Protein AF-A0A3C0EDN0-F1 (afdb_monomer_lite)

pLDDT: mean 90.84, std 9.29, range [38.06, 98.44]

Secondary structure (DSSP, 8-state):
----EEEE---GGG-PPPEEEE--SS--SSSPPPPP-PPPPTTTTHIIIIIIIT---HHHHHHHHHTTSS-SS-SSPPP-----HHHHHHTTS-S---TTHHHHHHHHSPPPPP-

Sequence (115 aa):
ERGFFDVVAHHPSTGMPPLPYVGRPWKMSLTPPVPAKPGPMMGEHNKLILSDLLGRNEADLATLEEEGVIGYAPASPRPVSRPSLDEQVRQGRMQRYETDYRKQVARVFPPPESL

Radius of gyration: 20.04 Å; chains: 1; bounding box: 42×45×43 Å

Foldseek 3Di:
DPCQWAFEQADVVVVDGTFTDGDDPDADPVQGDDRDYYDDAFCNCVCVPCPVPVPDDPVNVVVCVVVVVGDRDDPDDDPDPDDDQVVCCVVVVDVDDDPCVVVVRCVVPPDPDDD

Structure (mmCIF, N/CA/C/O backbone):
data_AF-A0A3C0EDN0-F1
#
_entry.id   AF-A0A3C0EDN0-F1
#
loop_
_atom_site.group_PDB
_atom_site.id
_atom_site.type_symbol
_atom_site.label_atom_id
_atom_site.label_alt_id
_atom_site.label_comp_id
_atom_site.label_asym_id
_atom_site.label_entity_id
_atom_site.label_seq_id
_atom_site.pdbx_PDB_ins_code
_atom_site.Cartn_x
_atom_site.Cartn_y
_atom_site.Cartn_z
_atom_site.occupancy
_atom_site.B_iso_or_equiv
_atom_site.auth_seq_id
_atom_site.auth_comp_id
_atom_site.auth_asym_id
_atom_site.auth_atom_id
_atom_site.pdbx_PDB_model_num
ATOM 1 N N . GLU A 1 1 ? 1.322 -27.686 -16.766 1.00 67.38 1 GLU A N 1
ATOM 2 C CA . GLU A 1 1 ? 1.856 -26.410 -16.239 1.00 67.38 1 GLU A CA 1
ATOM 3 C C . GLU A 1 1 ? 1.486 -26.280 -14.757 1.00 67.38 1 GLU A C 1
ATOM 5 O O . GLU A 1 1 ? 0.411 -26.737 -14.395 1.00 67.38 1 GLU A O 1
ATOM 10 N N . ARG A 1 2 ? 2.362 -25.773 -13.870 1.00 75.88 2 ARG A N 1
ATOM 11 C CA . ARG A 1 2 ? 2.130 -25.786 -12.399 1.00 75.88 2 ARG A CA 1
ATOM 12 C C . ARG A 1 2 ? 1.345 -24.579 -11.855 1.00 75.88 2 ARG A C 1
ATOM 14 O O . ARG A 1 2 ? 1.060 -24.552 -10.656 1.00 75.88 2 ARG A O 1
ATOM 21 N N . GLY A 1 3 ? 1.021 -23.597 -12.703 1.00 81.94 3 GLY A N 1
ATOM 22 C CA . GLY A 1 3 ? 0.462 -22.311 -12.272 1.00 81.94 3 GLY A CA 1
ATOM 23 C C . GLY A 1 3 ? 1.413 -21.609 -11.302 1.00 81.94 3 GLY A C 1
ATOM 24 O O . GLY A 1 3 ? 1.079 -21.434 -10.136 1.00 81.94 3 GLY A O 1
ATOM 25 N N . PHE A 1 4 ? 2.649 -21.349 -11.751 1.00 88.12 4 PHE A N 1
ATOM 26 C CA . PHE A 1 4 ? 3.690 -20.726 -10.921 1.00 88.12 4 PHE A CA 1
ATOM 27 C C . PHE A 1 4 ? 3.403 -19.247 -10.651 1.00 88.12 4 PHE A C 1
ATOM 29 O O . PHE A 1 4 ? 3.766 -18.753 -9.588 1.00 88.12 4 PHE A O 1
ATOM 36 N N . PHE A 1 5 ? 2.755 -18.563 -11.596 1.00 90.75 5 PHE A N 1
ATOM 37 C CA . PHE A 1 5 ? 2.346 -17.174 -11.452 1.00 90.75 5 PHE A CA 1
ATOM 38 C C . PHE A 1 5 ? 0.840 -17.065 -11.231 1.00 90.75 5 PHE A C 1
ATOM 40 O O . PHE A 1 5 ? 0.070 -17.692 -11.958 1.00 90.75 5 PHE A O 1
ATOM 47 N N . ASP A 1 6 ? 0.454 -16.219 -10.282 1.00 89.94 6 ASP A N 1
ATOM 48 C CA . ASP A 1 6 ? -0.905 -15.711 -10.127 1.00 89.94 6 ASP A CA 1
ATOM 49 C C . ASP A 1 6 ? -0.950 -14.294 -10.714 1.00 89.94 6 ASP A C 1
ATOM 51 O O . ASP A 1 6 ? -0.110 -13.451 -10.387 1.00 89.94 6 ASP A O 1
ATOM 55 N N . VAL A 1 7 ? -1.912 -14.019 -11.597 1.00 90.69 7 VAL A N 1
ATOM 56 C CA . VAL A 1 7 ? -2.116 -12.669 -12.141 1.00 90.69 7 VAL A CA 1
ATOM 57 C C . VAL A 1 7 ? -2.981 -11.891 -11.163 1.00 90.69 7 VAL A C 1
ATOM 59 O O . VAL A 1 7 ? -4.146 -12.229 -10.954 1.00 90.69 7 VAL A O 1
ATOM 62 N N . VAL A 1 8 ? -2.410 -10.858 -10.549 1.00 91.62 8 VAL A N 1
ATOM 63 C CA . VAL A 1 8 ? -3.071 -10.105 -9.477 1.00 91.62 8 VAL A CA 1
ATOM 64 C C . VAL A 1 8 ? -3.362 -8.694 -9.955 1.00 91.62 8 VAL A C 1
ATOM 66 O O . VAL A 1 8 ? -2.478 -8.004 -10.461 1.00 91.62 8 VAL A O 1
ATOM 69 N N . ALA A 1 9 ? -4.613 -8.267 -9.793 1.00 90.50 9 ALA A N 1
ATOM 70 C CA . ALA A 1 9 ? -5.009 -6.888 -10.032 1.00 90.50 9 ALA A CA 1
ATOM 71 C C . ALA A 1 9 ? -4.423 -5.948 -8.966 1.00 90.50 9 ALA A C 1
ATOM 73 O O . ALA A 1 9 ? -4.070 -6.357 -7.858 1.00 90.50 9 ALA A O 1
ATOM 74 N N . HIS A 1 10 ? -4.366 -4.659 -9.282 1.00 90.81 10 HIS A N 1
ATOM 75 C CA . HIS A 1 10 ? -3.991 -3.621 -8.329 1.00 90.81 10 HIS A CA 1
ATOM 76 C C . HIS A 1 10 ? -5.155 -2.686 -8.066 1.00 90.81 10 HIS A C 1
ATOM 78 O O . HIS A 1 10 ? -6.076 -2.581 -8.875 1.00 90.81 10 HIS A O 1
ATOM 84 N N . HIS A 1 11 ? -5.102 -1.992 -6.929 1.00 91.25 11 HIS A N 1
ATOM 85 C CA . HIS A 1 11 ? -6.083 -0.963 -6.634 1.00 91.25 11 HIS A CA 1
ATOM 86 C C . HIS A 1 11 ? -6.099 0.076 -7.778 1.00 91.25 11 HIS A C 1
ATOM 88 O O . HIS A 1 11 ? -5.017 0.521 -8.191 1.00 91.25 11 HIS A O 1
ATOM 94 N N . PRO A 1 12 ? -7.278 0.484 -8.295 1.00 89.56 12 PRO A N 1
ATOM 95 C CA . PRO A 1 12 ? -7.377 1.345 -9.477 1.00 89.56 12 PRO A CA 1
ATOM 96 C C . PRO A 1 12 ? -6.575 2.648 -9.376 1.00 89.56 12 PRO A C 1
ATOM 98 O O . PRO A 1 12 ? -6.000 3.096 -10.366 1.00 89.56 12 PRO A O 1
ATOM 101 N N . SER A 1 13 ? -6.459 3.223 -8.171 1.00 89.88 13 SER A N 1
ATOM 102 C CA . SER A 1 13 ? -5.704 4.468 -7.946 1.00 89.88 13 SER A CA 1
ATOM 103 C C . SER A 1 13 ? -4.202 4.355 -8.222 1.00 89.88 13 SER A C 1
ATOM 105 O O . SER A 1 13 ? -3.540 5.371 -8.408 1.00 89.88 13 SER A O 1
ATOM 107 N N . THR A 1 14 ? -3.647 3.141 -8.264 1.00 88.06 14 THR A N 1
ATOM 108 C CA . THR A 1 14 ? -2.217 2.933 -8.538 1.00 88.06 14 THR A CA 1
ATOM 109 C C . THR A 1 14 ? -1.866 3.100 -10.017 1.00 88.06 14 THR A C 1
ATOM 111 O O . THR A 1 14 ? -0.694 3.266 -10.351 1.00 88.06 14 THR A O 1
ATOM 114 N N . GLY A 1 15 ? -2.854 3.005 -10.918 1.00 87.06 15 GLY A N 1
ATOM 115 C CA . GLY A 1 15 ? -2.629 2.981 -12.367 1.00 87.06 15 GLY A CA 1
ATOM 116 C C . GLY A 1 15 ? -1.786 1.793 -12.855 1.00 87.06 15 GLY A C 1
ATOM 117 O O . GLY A 1 15 ? -1.336 1.790 -14.006 1.00 87.06 15 GLY A O 1
ATOM 118 N N . MET A 1 16 ? -1.532 0.801 -11.994 1.00 87.50 16 MET A N 1
ATOM 119 C CA . MET A 1 16 ? -0.767 -0.390 -12.346 1.00 87.50 16 MET A CA 1
ATOM 120 C C . MET A 1 16 ? -1.679 -1.422 -13.028 1.00 87.50 16 MET A C 1
ATOM 122 O O . MET A 1 16 ? -2.778 -1.681 -12.535 1.00 87.50 16 MET A O 1
ATOM 126 N N . PRO A 1 17 ? -1.248 -2.028 -14.151 1.00 87.44 17 PRO A N 1
ATOM 127 C CA . PRO A 1 17 ? -1.984 -3.130 -14.770 1.00 87.44 17 PRO A CA 1
ATOM 128 C C . PRO A 1 17 ? -1.885 -4.388 -13.897 1.00 87.44 17 PRO A C 1
ATOM 130 O O . PRO A 1 17 ? -0.974 -4.457 -13.079 1.00 87.44 17 PRO A O 1
ATOM 133 N N . PRO A 1 18 ? -2.725 -5.416 -14.094 1.00 89.75 18 PRO A N 1
ATOM 134 C CA . PRO A 1 18 ? -2.497 -6.710 -13.462 1.00 89.75 18 PRO A CA 1
ATOM 135 C C . PRO A 1 18 ? -1.092 -7.240 -13.773 1.00 89.75 18 PRO A C 1
ATOM 137 O O . PRO A 1 18 ? -0.644 -7.181 -14.922 1.00 89.75 18 PRO A O 1
ATOM 140 N N . LEU A 1 19 ? -0.393 -7.733 -12.751 1.00 91.81 19 LEU A N 1
ATOM 141 C CA . LEU A 1 19 ? 0.973 -8.245 -12.877 1.00 91.81 19 LEU A CA 1
ATOM 142 C C . LEU A 1 19 ? 1.059 -9.708 -12.414 1.00 91.81 19 LEU A C 1
ATOM 144 O O . LEU A 1 19 ? 0.314 -10.114 -11.518 1.00 91.81 19 LEU A O 1
ATOM 148 N N . PRO A 1 20 ? 1.963 -10.509 -13.009 1.00 92.38 20 PRO A N 1
ATOM 149 C CA . PRO A 1 20 ? 2.231 -11.870 -12.565 1.00 92.38 20 PRO A CA 1
ATOM 150 C C . PRO A 1 20 ? 3.079 -11.857 -11.287 1.00 92.38 20 PRO A C 1
ATOM 152 O O . PRO A 1 20 ? 4.208 -11.363 -11.273 1.00 92.38 20 PRO A O 1
ATOM 155 N N . TYR A 1 21 ? 2.559 -12.453 -10.220 1.00 92.00 21 TYR A N 1
ATOM 156 C CA . TYR A 1 21 ? 3.275 -12.662 -8.964 1.00 92.00 21 TYR A CA 1
ATOM 157 C C . TYR A 1 21 ? 3.551 -14.138 -8.757 1.00 92.00 21 TYR A C 1
ATOM 159 O O . TYR A 1 21 ? 2.752 -14.983 -9.146 1.00 92.00 21 TYR A O 1
ATOM 167 N N . VAL A 1 22 ? 4.681 -14.462 -8.131 1.00 91.94 22 VAL A N 1
ATOM 168 C CA . VAL A 1 22 ? 4.973 -15.848 -7.754 1.00 91.94 22 VAL A CA 1
ATOM 169 C C . VAL A 1 22 ? 3.890 -16.331 -6.788 1.00 91.94 22 VAL A C 1
ATOM 171 O O . VAL A 1 22 ? 3.691 -15.743 -5.723 1.00 91.94 22 VAL A O 1
ATOM 174 N N . GLY A 1 23 ? 3.191 -17.391 -7.185 1.00 88.69 23 GLY A N 1
ATOM 175 C CA . GLY A 1 23 ? 2.143 -18.021 -6.398 1.00 88.69 23 GLY A CA 1
ATOM 176 C C . GLY A 1 23 ? 2.702 -18.843 -5.237 1.00 88.69 23 GLY A C 1
ATOM 177 O O . GLY A 1 23 ? 3.887 -18.803 -4.893 1.00 88.69 23 GLY A O 1
ATOM 178 N N . ARG A 1 24 ? 1.838 -19.635 -4.597 1.00 88.81 24 ARG A N 1
ATOM 179 C CA . ARG A 1 24 ? 2.259 -20.484 -3.470 1.00 88.81 24 ARG A CA 1
ATOM 180 C C . ARG A 1 24 ? 3.211 -21.598 -3.944 1.00 88.81 24 ARG A C 1
ATOM 182 O O . ARG A 1 24 ? 2.890 -22.293 -4.910 1.00 88.81 24 ARG A O 1
ATOM 189 N N . PRO A 1 25 ? 4.338 -21.845 -3.244 1.00 88.81 25 PRO A N 1
ATOM 190 C CA . PRO A 1 25 ? 5.298 -22.875 -3.654 1.00 88.81 25 PRO A CA 1
ATOM 191 C C . PRO A 1 25 ? 4.739 -24.307 -3.543 1.00 88.81 25 PRO A C 1
ATOM 193 O O . PRO A 1 25 ? 5.202 -25.203 -4.257 1.00 88.81 25 PRO A O 1
ATOM 196 N N . TRP A 1 26 ? 3.704 -24.515 -2.718 1.00 88.06 26 TRP A N 1
ATOM 197 C CA . TRP A 1 26 ? 3.049 -25.807 -2.481 1.00 88.06 26 TRP A CA 1
ATOM 198 C C . TRP A 1 26 ? 1.583 -25.814 -2.931 1.00 88.06 26 TRP A C 1
ATOM 200 O O . TRP A 1 26 ? 0.900 -24.790 -2.897 1.00 88.06 26 TRP A O 1
ATOM 210 N N . LYS A 1 27 ? 1.085 -26.997 -3.314 1.00 86.69 27 LYS A N 1
ATOM 211 C CA . LYS A 1 27 ? -0.340 -27.256 -3.566 1.00 86.69 27 LYS A CA 1
ATOM 212 C C . LYS A 1 27 ? -0.883 -28.096 -2.414 1.00 86.69 27 LYS A C 1
ATOM 214 O O . LYS A 1 27 ? -0.364 -29.175 -2.145 1.00 86.69 27 LYS A O 1
ATOM 219 N N . MET A 1 28 ? -1.903 -27.587 -1.736 1.00 90.56 28 MET A N 1
ATOM 220 C CA . MET A 1 28 ? -2.549 -28.260 -0.612 1.00 90.56 28 MET A CA 1
ATOM 221 C C . MET A 1 28 ? -3.909 -28.779 -1.075 1.00 90.56 28 MET A C 1
ATOM 223 O O . MET A 1 28 ? -4.765 -27.986 -1.455 1.00 90.56 28 MET A O 1
ATOM 227 N N . SER A 1 29 ? -4.098 -30.099 -1.078 1.00 91.88 29 SER A N 1
ATOM 228 C CA . SER A 1 29 ? -5.304 -30.740 -1.625 1.00 91.88 29 SER A CA 1
ATOM 229 C C . SER A 1 29 ? -6.556 -30.515 -0.775 1.00 91.88 29 SER A C 1
ATOM 231 O O . SER A 1 29 ? -7.644 -30.415 -1.327 1.00 91.88 29 SER A O 1
ATOM 233 N N . LEU A 1 30 ? -6.406 -30.421 0.550 1.00 96.31 30 LEU A N 1
ATOM 234 C CA . LEU A 1 30 ? -7.526 -30.232 1.482 1.00 96.31 30 LEU A CA 1
ATOM 235 C C . LEU A 1 30 ? -7.786 -28.762 1.832 1.00 96.31 30 LEU A C 1
ATOM 237 O O . LEU A 1 30 ? -8.893 -28.405 2.214 1.00 96.31 30 LEU A O 1
ATOM 241 N N . THR A 1 31 ? -6.774 -27.907 1.699 1.00 93.75 31 THR A N 1
ATOM 242 C CA . THR A 1 31 ? -6.859 -26.471 2.002 1.00 93.75 31 THR A CA 1
ATOM 243 C C . THR A 1 31 ? -6.233 -25.671 0.862 1.00 93.75 31 THR A C 1
ATOM 245 O O . THR A 1 31 ? -5.151 -25.096 1.031 1.00 93.75 31 THR A O 1
ATOM 248 N N . PRO A 1 32 ? -6.845 -25.687 -0.336 1.00 89.81 32 PRO A N 1
ATOM 249 C CA . PRO A 1 32 ? -6.319 -24.946 -1.471 1.00 89.81 32 PRO A CA 1
ATOM 250 C C . PRO A 1 32 ? -6.195 -23.455 -1.121 1.00 89.81 32 PRO A C 1
ATOM 252 O O . PRO A 1 32 ? -7.006 -22.924 -0.358 1.00 89.81 32 PRO A O 1
ATOM 255 N N . PRO A 1 33 ? -5.172 -22.762 -1.645 1.00 86.88 33 PRO A N 1
ATOM 256 C CA . PRO A 1 33 ? -4.988 -21.351 -1.360 1.00 86.88 33 PRO A CA 1
ATOM 257 C C . PRO A 1 33 ? -6.141 -20.531 -1.936 1.00 86.88 33 PRO A C 1
ATOM 259 O O . PRO A 1 33 ? -6.620 -20.795 -3.039 1.00 86.88 33 PRO A O 1
ATOM 262 N N . VAL A 1 34 ? -6.544 -19.498 -1.200 1.00 88.06 34 VAL A N 1
ATOM 263 C CA . VAL A 1 34 ? -7.464 -18.489 -1.726 1.00 88.06 34 VAL A CA 1
ATOM 264 C C . VAL A 1 34 ? -6.811 -17.736 -2.891 1.00 88.06 34 VAL A C 1
ATOM 266 O O . VAL A 1 34 ? -5.593 -17.517 -2.852 1.00 88.06 34 VAL A O 1
ATOM 269 N N . PRO A 1 35 ? -7.593 -17.309 -3.901 1.00 85.50 35 PRO A N 1
ATOM 270 C CA . PRO A 1 35 ? -7.091 -16.446 -4.960 1.00 85.50 35 PRO A CA 1
ATOM 271 C C . PRO A 1 35 ? -6.408 -15.202 -4.388 1.00 85.50 35 PRO A C 1
ATOM 273 O O . PRO A 1 35 ? -6.897 -14.592 -3.430 1.00 85.50 35 PRO A O 1
ATOM 276 N N . ALA A 1 36 ? -5.267 -14.838 -4.970 1.00 87.44 36 ALA A N 1
ATOM 277 C CA . ALA A 1 36 ? -4.539 -13.646 -4.573 1.00 87.44 36 ALA A CA 1
ATOM 278 C C . ALA A 1 36 ? -5.380 -12.388 -4.842 1.00 87.44 36 ALA A C 1
ATOM 280 O O . ALA A 1 36 ? -6.049 -12.264 -5.867 1.00 87.44 36 ALA A O 1
ATOM 281 N N . LYS A 1 37 ? -5.339 -11.454 -3.894 1.00 89.06 37 LYS A N 1
ATOM 282 C CA . LYS A 1 37 ? -6.032 -10.166 -3.958 1.00 89.06 37 LYS A CA 1
ATOM 283 C C . LYS A 1 37 ? -5.008 -9.033 -4.042 1.00 89.06 37 LYS A C 1
ATOM 285 O O . LYS A 1 37 ? -3.856 -9.244 -3.646 1.00 89.06 37 LYS A O 1
ATOM 290 N N . PRO A 1 38 ? -5.409 -7.844 -4.525 1.00 92.25 38 PRO A N 1
ATOM 291 C CA . PRO A 1 38 ? -4.580 -6.652 -4.423 1.00 92.25 38 PRO A CA 1
ATOM 292 C C . PRO A 1 38 ? -4.084 -6.451 -2.985 1.00 92.25 38 PRO A C 1
ATOM 294 O O . PRO A 1 38 ? -4.808 -6.727 -2.027 1.00 92.25 38 PRO A O 1
ATOM 297 N N . GLY A 1 39 ? -2.850 -5.967 -2.835 1.00 92.06 39 GLY A N 1
ATOM 298 C CA . GLY A 1 39 ? -2.380 -5.490 -1.537 1.00 92.06 39 GLY A CA 1
ATOM 299 C C . GLY A 1 39 ? -3.231 -4.301 -1.070 1.00 92.06 39 GLY A C 1
ATOM 300 O O . GLY A 1 39 ? -3.642 -3.507 -1.921 1.00 92.06 39 GLY A O 1
ATOM 301 N N . PRO A 1 40 ? -3.498 -4.174 0.242 1.00 94.25 40 PRO A N 1
ATOM 302 C CA . PRO A 1 40 ? -4.348 -3.110 0.751 1.00 94.25 40 PRO A CA 1
ATOM 303 C C . PRO A 1 40 ? -3.686 -1.738 0.637 1.00 94.25 40 PRO A C 1
ATOM 305 O O . PRO A 1 40 ? -2.461 -1.604 0.739 1.00 94.25 40 PRO A O 1
ATOM 308 N N . MET A 1 41 ? -4.515 -0.713 0.485 1.00 94.75 41 MET A N 1
ATOM 309 C CA . MET A 1 41 ? -4.116 0.682 0.627 1.00 94.75 41 MET A CA 1
ATOM 310 C C . MET A 1 41 ? -3.844 1.020 2.100 1.00 94.75 41 MET A C 1
ATOM 312 O O . MET A 1 41 ? -4.300 0.339 3.024 1.00 94.75 41 MET A O 1
ATOM 316 N N . MET A 1 42 ? -3.090 2.099 2.337 1.00 94.94 42 MET A N 1
ATOM 317 C CA . MET A 1 42 ? -2.838 2.583 3.695 1.00 94.94 42 MET A CA 1
ATOM 318 C C . MET A 1 42 ? -4.167 2.902 4.388 1.00 94.94 42 MET A C 1
ATOM 320 O O . MET A 1 42 ? -4.989 3.636 3.850 1.00 94.94 42 MET A O 1
ATOM 324 N N . GLY A 1 43 ? -4.388 2.303 5.557 1.00 96.62 43 GLY A N 1
ATOM 325 C CA . GLY A 1 43 ? -5.602 2.502 6.344 1.00 96.62 43 GLY A CA 1
ATOM 326 C C . GLY A 1 43 ? -6.881 1.860 5.792 1.00 96.62 43 GLY A C 1
ATOM 327 O O . GLY A 1 43 ? -7.919 2.016 6.425 1.00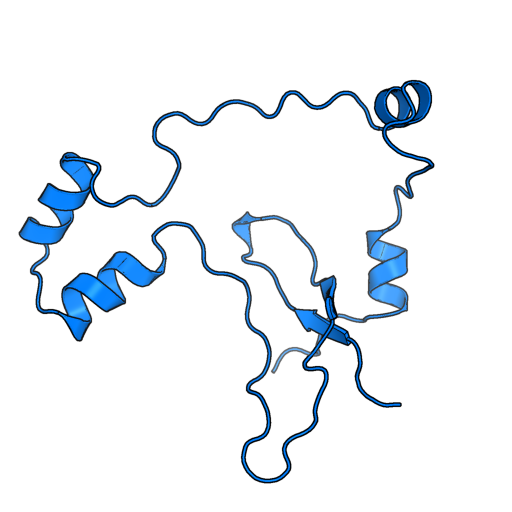 96.62 43 GLY A O 1
ATOM 328 N N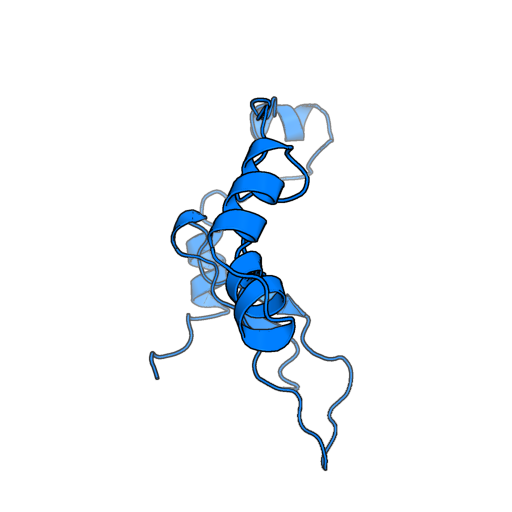 . GLU A 1 44 ? -6.842 1.106 4.680 1.00 96.94 44 GLU A N 1
ATOM 329 C CA . GLU A 1 44 ? -8.044 0.544 4.016 1.00 96.94 44 GLU A CA 1
ATOM 330 C C . GLU A 1 44 ? -8.977 -0.208 4.979 1.00 96.94 44 GLU A C 1
ATOM 332 O O . GLU A 1 44 ? -10.197 -0.144 4.858 1.00 96.94 44 GLU A O 1
ATOM 337 N N . HIS A 1 45 ? -8.405 -0.875 5.983 1.00 97.69 45 HIS A N 1
ATOM 338 C CA . HIS A 1 45 ? -9.145 -1.682 6.948 1.00 97.69 45 HIS A CA 1
ATOM 339 C C . HIS A 1 45 ? -9.291 -1.036 8.335 1.00 97.69 45 HIS A C 1
ATOM 341 O O . HIS A 1 45 ? -9.720 -1.720 9.262 1.00 97.69 45 HIS A O 1
ATOM 347 N N . ASN A 1 46 ? -8.967 0.252 8.516 1.00 98.06 46 ASN A N 1
ATOM 348 C CA . ASN A 1 46 ? -9.061 0.911 9.828 1.00 98.06 46 ASN A CA 1
ATOM 349 C C . ASN A 1 46 ? -10.477 0.811 10.407 1.00 98.06 46 ASN A C 1
ATOM 351 O O . ASN A 1 46 ? -10.641 0.341 11.530 1.00 98.06 46 ASN A O 1
ATOM 355 N N . LYS A 1 47 ? -11.502 1.179 9.625 1.00 97.75 47 LYS A N 1
ATOM 356 C CA . LYS A 1 47 ? -12.906 1.092 10.055 1.00 97.75 47 LYS A CA 1
ATOM 357 C C . LYS A 1 47 ? -13.326 -0.348 10.356 1.00 97.75 47 LYS A C 1
ATOM 359 O O . LYS A 1 47 ? -13.873 -0.598 11.423 1.00 97.75 47 LYS A O 1
ATOM 364 N N . LEU A 1 48 ? -13.000 -1.283 9.459 1.00 98.31 48 LEU A N 1
ATOM 365 C CA . LEU A 1 48 ? -13.322 -2.702 9.628 1.00 98.31 48 LEU A CA 1
ATOM 366 C C . LEU A 1 48 ? -12.770 -3.246 10.950 1.00 98.31 48 LEU A C 1
ATOM 368 O O . LEU A 1 48 ? -13.486 -3.874 11.721 1.00 98.31 48 LEU A O 1
ATOM 372 N N . ILE A 1 49 ? -11.488 -3.013 11.227 1.00 98.19 49 ILE A N 1
ATOM 373 C CA . ILE A 1 49 ? -10.852 -3.574 12.418 1.00 98.19 49 ILE A CA 1
ATOM 374 C C . ILE A 1 49 ? -11.277 -2.811 13.674 1.00 98.19 49 ILE A C 1
ATOM 376 O O . ILE A 1 49 ? -11.743 -3.417 14.634 1.00 98.19 49 ILE A O 1
ATOM 380 N N . LEU A 1 50 ? -11.111 -1.490 13.693 1.00 98.38 50 LEU A N 1
ATOM 381 C CA . LEU A 1 50 ? -11.290 -0.705 14.912 1.00 98.38 50 LEU A CA 1
ATOM 382 C C . LEU A 1 50 ? -12.769 -0.533 15.270 1.00 98.38 50 LEU A C 1
ATOM 384 O O . LEU A 1 50 ? -13.110 -0.626 16.446 1.00 98.38 50 LEU A O 1
ATOM 388 N N . SER A 1 51 ? -13.642 -0.324 14.284 1.00 97.88 51 SER A N 1
ATOM 389 C CA . SER A 1 51 ? -15.078 -0.163 14.519 1.00 97.88 51 SER A CA 1
ATOM 390 C C . SER A 1 51 ? -15.791 -1.505 14.518 1.00 97.88 51 SER A C 1
ATOM 392 O O . SER A 1 51 ? -16.269 -1.939 15.563 1.00 97.88 51 SER A O 1
ATOM 394 N N . ASP A 1 52 ? -15.807 -2.195 13.375 1.00 98.25 52 ASP A N 1
ATOM 395 C CA . ASP A 1 52 ? -16.724 -3.322 13.182 1.00 98.25 52 ASP A CA 1
ATOM 396 C C . ASP A 1 52 ? -16.335 -4.536 14.042 1.00 98.25 52 ASP A C 1
ATOM 398 O O . ASP A 1 52 ? -17.208 -5.260 14.518 1.00 98.25 52 ASP A O 1
ATOM 402 N N . LEU A 1 53 ? -15.032 -4.756 14.273 1.00 98.44 53 LEU A N 1
ATOM 403 C CA . LEU A 1 53 ? -14.540 -5.887 15.070 1.00 98.44 53 LEU A CA 1
ATOM 404 C C . LEU A 1 53 ? -14.211 -5.533 16.525 1.00 98.44 53 LEU A C 1
ATOM 406 O O . LEU A 1 53 ? -14.379 -6.380 17.402 1.00 98.44 53 LEU A O 1
ATOM 410 N N . LEU A 1 54 ? -13.720 -4.320 16.793 1.00 98.19 54 LEU A N 1
ATOM 411 C CA . LEU A 1 54 ? -13.266 -3.910 18.131 1.00 98.19 54 LEU A CA 1
ATOM 412 C C . LEU A 1 54 ? -14.210 -2.926 18.839 1.00 98.19 54 LEU A C 1
ATOM 414 O O . LEU A 1 54 ? -13.968 -2.587 19.998 1.00 98.19 54 LEU A O 1
ATOM 418 N N . GLY A 1 55 ? -15.291 -2.495 18.186 1.00 98.00 55 GLY A N 1
ATOM 419 C CA . GLY A 1 55 ? -16.370 -1.723 18.806 1.00 98.00 55 GLY A CA 1
ATOM 420 C C . GLY A 1 55 ? -16.063 -0.244 19.044 1.00 98.00 55 GLY A C 1
ATOM 421 O O . GLY A 1 55 ? -16.739 0.386 19.859 1.00 98.00 55 GLY A O 1
ATOM 422 N N . ARG A 1 56 ? -15.061 0.335 18.369 1.00 98.00 56 ARG A N 1
ATOM 423 C CA . ARG A 1 56 ? -14.805 1.783 18.426 1.00 98.00 56 ARG A CA 1
ATOM 424 C C . ARG A 1 56 ? -15.905 2.545 17.702 1.00 98.00 56 ARG A C 1
ATOM 426 O O . ARG A 1 56 ? -16.290 2.197 16.585 1.00 98.00 56 ARG A O 1
ATOM 433 N N . ASN A 1 57 ? -16.390 3.603 18.340 1.00 98.06 57 ASN A N 1
ATOM 434 C CA . ASN A 1 57 ? -17.344 4.515 17.723 1.00 98.06 57 ASN A CA 1
ATOM 435 C C . ASN A 1 57 ? -16.629 5.472 16.740 1.00 98.06 57 ASN A C 1
ATOM 437 O O . ASN A 1 57 ? -15.401 5.496 16.644 1.00 98.06 57 ASN A O 1
ATOM 441 N N . GLU A 1 58 ? -17.401 6.268 16.001 1.00 97.19 58 GLU A N 1
ATOM 442 C CA . GLU A 1 58 ? -16.853 7.204 15.010 1.00 97.19 58 GLU A CA 1
ATOM 443 C C . GLU A 1 58 ? -16.037 8.347 15.633 1.00 97.19 58 GLU A C 1
ATOM 445 O O . GLU A 1 58 ? -15.068 8.793 15.024 1.00 97.19 58 GLU A O 1
ATOM 450 N N . ALA A 1 59 ? -16.374 8.788 16.849 1.00 98.19 59 ALA A N 1
ATOM 451 C CA . ALA A 1 59 ? -15.616 9.820 17.554 1.00 98.19 59 ALA A CA 1
ATOM 452 C C . ALA A 1 59 ? -14.228 9.310 17.973 1.00 98.19 59 ALA A C 1
ATOM 454 O O . ALA A 1 59 ? -13.241 10.007 17.762 1.00 98.19 59 ALA A O 1
ATOM 455 N N . ASP A 1 60 ? -14.133 8.071 18.467 1.00 98.12 60 ASP A N 1
ATOM 456 C CA . ASP A 1 60 ? -12.856 7.420 18.778 1.00 98.12 60 ASP A CA 1
ATOM 457 C C . ASP A 1 60 ? -11.961 7.349 17.526 1.00 98.12 60 ASP A C 1
ATOM 459 O O . ASP A 1 60 ? -10.771 7.650 17.594 1.00 98.12 60 ASP A O 1
ATOM 463 N N . LEU A 1 61 ? -12.523 6.963 16.372 1.00 98.06 61 LEU A N 1
ATOM 464 C CA . LEU A 1 61 ? -11.783 6.916 15.103 1.00 98.06 61 LEU A CA 1
ATOM 465 C C . LEU A 1 61 ? -11.291 8.298 14.674 1.00 98.06 61 LEU A C 1
ATOM 467 O O . LEU A 1 61 ? -10.142 8.421 14.253 1.00 98.06 61 LEU A O 1
ATOM 471 N N . ALA A 1 62 ? -12.147 9.316 14.789 1.00 97.81 62 ALA A N 1
ATOM 472 C CA . ALA A 1 62 ? -11.798 10.687 14.445 1.00 97.81 62 ALA A CA 1
ATOM 473 C C . ALA A 1 62 ? -10.649 11.207 15.320 1.00 97.81 62 ALA A C 1
ATOM 475 O O . ALA A 1 62 ? -9.695 11.767 14.787 1.00 97.81 62 ALA A O 1
ATOM 476 N N . THR A 1 63 ? -10.683 10.950 16.632 1.00 98.44 63 THR A N 1
ATOM 477 C CA . THR A 1 63 ? -9.581 11.305 17.540 1.00 98.44 63 THR A CA 1
ATOM 478 C C . THR A 1 63 ? -8.285 10.594 17.157 1.00 98.44 63 THR A C 1
ATOM 480 O O . THR A 1 63 ? -7.242 11.232 17.074 1.00 98.44 63 THR A O 1
ATOM 483 N N . LEU A 1 64 ? -8.333 9.292 16.855 1.00 98.00 64 LEU A N 1
ATOM 484 C CA . LEU A 1 64 ? -7.140 8.543 16.440 1.00 98.00 64 LEU A CA 1
ATOM 485 C C . LEU A 1 64 ? -6.542 9.066 15.126 1.00 98.00 64 LEU A C 1
ATOM 487 O O . LEU A 1 64 ? -5.322 9.028 14.950 1.00 98.00 64 LEU A O 1
ATOM 491 N N . GLU A 1 65 ? -7.381 9.505 14.189 1.00 97.06 65 GLU A N 1
ATOM 492 C CA . GLU A 1 65 ? -6.926 10.111 12.936 1.00 97.06 65 GLU A CA 1
ATOM 493 C C . GLU A 1 65 ? -6.337 11.509 13.172 1.00 97.06 65 GLU A C 1
ATOM 495 O O . GLU A 1 65 ? -5.254 11.803 12.666 1.00 97.06 65 GLU A O 1
ATOM 500 N N . GLU A 1 66 ? -6.993 12.343 13.984 1.00 97.12 66 GLU A N 1
ATOM 501 C CA . GLU A 1 66 ? -6.525 13.689 14.341 1.00 97.12 66 GLU A CA 1
ATOM 502 C C . GLU A 1 66 ? -5.176 13.658 15.076 1.00 97.12 66 GLU A C 1
ATOM 504 O O . GLU A 1 66 ? -4.274 14.440 14.767 1.00 97.12 66 GLU A O 1
ATOM 509 N N . GLU A 1 67 ? -4.996 12.711 15.997 1.00 97.44 67 GLU A N 1
ATOM 510 C CA . GLU A 1 67 ? -3.740 12.495 16.724 1.00 97.44 67 GLU A CA 1
ATOM 511 C C . GLU A 1 67 ? -2.640 11.849 15.857 1.00 97.44 67 GLU A C 1
ATOM 513 O O . GLU A 1 67 ? -1.498 11.700 16.300 1.00 97.44 67 GLU A O 1
ATOM 518 N N . GLY A 1 68 ? -2.958 11.449 14.620 1.00 95.75 68 GLY A N 1
ATOM 519 C CA . GLY A 1 68 ? -2.028 10.785 13.706 1.00 95.75 68 GLY A CA 1
ATOM 520 C C . GLY A 1 68 ? -1.667 9.350 14.108 1.00 95.75 68 GLY A C 1
ATOM 521 O O . GLY A 1 68 ? -0.670 8.809 13.621 1.00 95.75 68 GLY A O 1
ATOM 522 N N . VAL A 1 69 ? -2.458 8.723 14.985 1.00 96.88 69 VAL A N 1
ATOM 523 C CA . VAL A 1 69 ? -2.304 7.314 15.389 1.00 96.88 69 VAL A CA 1
ATOM 524 C C . VAL A 1 69 ? -2.697 6.381 14.242 1.00 96.88 69 VAL A C 1
ATOM 526 O O . VAL A 1 69 ? -2.056 5.348 14.029 1.00 96.88 69 VAL A O 1
ATOM 529 N N . ILE A 1 70 ? -3.724 6.757 13.476 1.00 97.38 70 ILE A N 1
ATOM 530 C CA . ILE A 1 70 ? -4.121 6.102 12.223 1.00 97.38 70 ILE A CA 1
ATOM 531 C C . ILE A 1 70 ? -4.129 7.109 11.069 1.00 97.38 70 ILE A C 1
ATOM 533 O O . ILE A 1 70 ? -4.142 8.316 11.279 1.00 97.38 70 ILE A O 1
ATOM 537 N N . GLY A 1 71 ? -4.138 6.617 9.831 1.00 96.38 71 GLY A N 1
ATOM 538 C CA . GLY A 1 71 ? -4.267 7.472 8.654 1.00 96.38 71 GLY A CA 1
ATOM 539 C C . GLY A 1 71 ? -4.403 6.686 7.356 1.00 96.38 71 GLY A C 1
ATOM 540 O O . GLY A 1 71 ? -4.241 5.463 7.330 1.00 96.38 71 GLY A O 1
ATOM 541 N N . TYR A 1 72 ? -4.688 7.416 6.277 1.00 95.50 72 TYR A N 1
ATOM 542 C CA . TYR A 1 72 ? -5.009 6.857 4.955 1.00 95.50 72 TYR A CA 1
ATOM 543 C C . TYR A 1 72 ? -4.012 7.262 3.857 1.00 95.50 72 TYR A C 1
ATOM 545 O O . TYR A 1 72 ? -4.080 6.791 2.722 1.00 95.50 72 TYR A O 1
ATOM 553 N N . ALA A 1 73 ? -3.053 8.123 4.196 1.00 92.44 73 ALA A N 1
ATOM 554 C CA . ALA A 1 73 ? -1.942 8.533 3.350 1.00 92.44 73 ALA A CA 1
ATOM 555 C C . ALA A 1 73 ? -0.770 9.008 4.230 1.00 92.44 73 ALA A C 1
ATOM 557 O O . ALA A 1 73 ? -0.973 9.326 5.404 1.00 92.44 73 ALA A O 1
ATOM 558 N N . PRO A 1 74 ? 0.460 9.093 3.693 1.00 90.00 74 PRO A N 1
ATOM 559 C CA . PRO A 1 74 ? 1.563 9.728 4.405 1.00 90.00 74 PRO A CA 1
ATOM 560 C C . PRO A 1 74 ? 1.232 11.190 4.736 1.00 90.00 74 PRO A C 1
ATOM 562 O O . PRO A 1 74 ? 0.870 11.942 3.836 1.00 90.00 74 PRO A O 1
ATOM 565 N N . ALA A 1 75 ? 1.426 11.609 5.990 1.00 90.31 75 ALA A N 1
ATOM 566 C CA . ALA A 1 75 ? 1.169 12.990 6.423 1.00 90.31 75 ALA A CA 1
ATOM 567 C C . ALA A 1 75 ? 2.055 14.026 5.701 1.00 90.31 75 ALA A C 1
ATOM 569 O O . ALA A 1 75 ? 1.614 15.123 5.378 1.00 90.31 75 ALA A O 1
ATOM 570 N N . SER A 1 76 ? 3.301 13.646 5.398 1.00 90.81 76 SER A N 1
ATOM 571 C CA . SER A 1 76 ? 4.277 14.484 4.693 1.00 90.81 76 SER A CA 1
ATOM 572 C C . SER A 1 76 ? 4.874 13.708 3.517 1.00 90.81 76 SER A C 1
ATOM 574 O O . SER A 1 76 ? 5.987 13.175 3.631 1.00 90.81 76 SER A O 1
ATOM 576 N N . PRO A 1 77 ? 4.148 13.579 2.391 1.00 89.12 77 PRO A N 1
ATOM 577 C CA . PRO A 1 77 ? 4.633 12.829 1.246 1.00 89.12 77 PRO A CA 1
ATOM 578 C C . PRO A 1 77 ? 5.838 13.552 0.642 1.00 89.12 77 PRO A C 1
ATOM 580 O O . PRO A 1 77 ? 5.764 14.716 0.250 1.00 89.12 77 PRO A O 1
ATOM 583 N N . ARG A 1 78 ? 6.975 12.859 0.551 1.00 89.31 78 ARG A N 1
ATOM 584 C CA . ARG A 1 78 ? 8.136 13.379 -0.177 1.00 89.31 78 ARG A CA 1
ATOM 585 C C . ARG A 1 78 ? 8.019 12.988 -1.646 1.00 89.31 78 ARG A C 1
ATOM 587 O O . ARG A 1 78 ? 7.771 11.811 -1.923 1.00 89.31 78 ARG A O 1
ATOM 594 N N . PRO A 1 79 ? 8.249 13.917 -2.588 1.00 86.94 79 PRO A N 1
ATOM 595 C CA . PRO A 1 79 ? 8.365 13.562 -3.991 1.00 86.94 79 PRO A CA 1
ATOM 596 C C . PRO A 1 79 ? 9.444 12.497 -4.181 1.00 86.94 79 PRO A C 1
ATOM 598 O O . PRO A 1 79 ? 10.531 12.571 -3.598 1.00 86.94 79 PRO A O 1
ATOM 601 N N . VAL A 1 80 ? 9.153 11.504 -5.017 1.00 84.50 80 VAL A N 1
ATOM 602 C CA . VAL A 1 80 ? 10.159 10.524 -5.417 1.00 84.50 80 VAL A CA 1
ATOM 603 C C . VAL A 1 80 ? 11.199 11.216 -6.299 1.00 84.50 80 VAL A C 1
ATOM 605 O O . VAL A 1 80 ? 10.932 11.549 -7.447 1.00 84.50 80 VAL A O 1
ATOM 608 N N . SER A 1 81 ? 12.405 11.425 -5.770 1.00 87.00 81 SER A N 1
ATOM 609 C CA . SER A 1 81 ? 13.544 11.861 -6.581 1.00 87.00 81 SER A CA 1
ATOM 610 C C . SER A 1 81 ? 14.189 10.629 -7.212 1.00 87.00 81 SER A C 1
ATOM 612 O O . SER A 1 81 ? 15.001 9.940 -6.591 1.00 87.00 81 SER A O 1
ATOM 614 N N . ARG A 1 82 ? 13.748 10.285 -8.424 1.00 88.25 82 ARG A N 1
ATOM 615 C CA . ARG A 1 82 ? 14.319 9.196 -9.226 1.00 88.25 82 ARG A CA 1
ATOM 616 C C . ARG A 1 82 ? 14.896 9.790 -10.514 1.00 88.25 82 ARG A C 1
ATOM 618 O O . ARG A 1 82 ? 14.154 10.478 -11.212 1.00 88.25 82 ARG A O 1
ATOM 625 N N . PRO A 1 83 ? 16.178 9.538 -10.846 1.00 93.19 83 PRO A N 1
ATOM 626 C CA . PRO A 1 83 ? 16.726 9.904 -12.150 1.00 93.19 83 PRO A CA 1
ATOM 627 C C . PRO A 1 83 ? 15.930 9.261 -13.294 1.00 93.19 83 PRO A C 1
ATOM 629 O O . PRO A 1 83 ? 15.236 8.261 -13.082 1.00 93.19 83 PRO A O 1
ATOM 632 N N . SER A 1 84 ? 16.051 9.797 -14.511 1.00 94.25 84 SER A N 1
ATOM 633 C CA . SER A 1 84 ? 15.448 9.173 -15.698 1.00 94.25 84 SER A CA 1
ATOM 634 C C . SER A 1 84 ? 15.940 7.731 -15.879 1.00 94.25 84 SER A C 1
ATOM 636 O O . SER A 1 84 ? 16.984 7.348 -15.348 1.00 94.25 84 SER A O 1
ATOM 638 N N . LEU A 1 85 ? 15.188 6.909 -16.616 1.00 94.56 85 LEU A N 1
ATOM 639 C CA . LEU A 1 85 ? 15.577 5.516 -16.863 1.00 94.56 85 LEU A CA 1
ATOM 640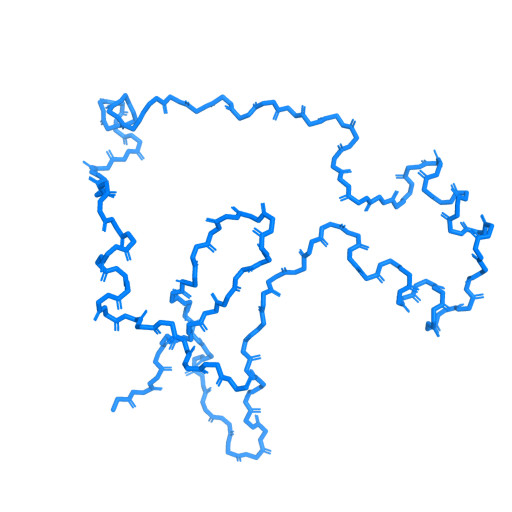 C C . LEU A 1 85 ? 16.938 5.426 -17.576 1.00 94.56 85 LEU A C 1
ATOM 642 O O . LEU A 1 85 ? 17.783 4.638 -17.159 1.00 94.56 85 LEU A O 1
ATOM 646 N N . ASP A 1 86 ? 17.193 6.298 -18.555 1.00 96.25 86 ASP A N 1
ATOM 647 C CA . ASP A 1 86 ? 18.493 6.406 -19.235 1.00 96.25 86 ASP A CA 1
ATOM 648 C C . ASP A 1 86 ? 19.638 6.720 -18.267 1.00 96.25 86 ASP A C 1
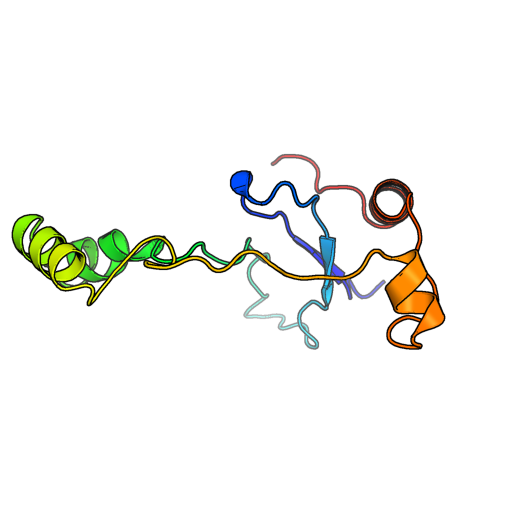ATOM 650 O O . ASP A 1 86 ? 20.699 6.096 -18.306 1.00 96.25 86 ASP A O 1
ATOM 654 N N . GLU A 1 87 ? 19.417 7.658 -17.345 1.00 96.69 87 GLU A N 1
ATOM 655 C CA . GLU A 1 87 ? 20.415 8.036 -16.347 1.00 96.69 87 GLU A CA 1
ATOM 656 C C . GLU A 1 87 ? 20.662 6.900 -15.345 1.00 96.69 87 GLU A C 1
ATOM 658 O O . GLU A 1 87 ? 21.800 6.658 -14.941 1.00 96.69 87 GLU A O 1
ATOM 663 N N . GLN A 1 88 ? 19.619 6.152 -14.976 1.00 96.44 88 GLN A N 1
ATOM 664 C CA . GLN A 1 88 ? 19.758 4.955 -14.144 1.00 96.44 88 GLN A CA 1
ATOM 665 C C . GLN A 1 88 ? 20.599 3.873 -14.835 1.00 96.44 88 GLN A C 1
ATOM 667 O O . GLN A 1 88 ? 21.412 3.232 -14.164 1.00 96.44 88 GLN A O 1
ATOM 672 N N . VAL A 1 89 ? 20.453 3.698 -16.153 1.00 97.44 89 VAL A N 1
ATOM 673 C CA . VAL A 1 89 ? 21.298 2.785 -16.939 1.00 97.44 89 VAL A CA 1
ATOM 674 C C . VAL A 1 89 ? 22.740 3.281 -16.984 1.00 97.44 89 VAL A C 1
ATOM 676 O O . VAL A 1 89 ? 23.659 2.532 -16.654 1.00 97.44 89 VAL A O 1
ATOM 679 N N . ARG A 1 90 ? 22.953 4.564 -17.298 1.00 97.38 90 ARG A N 1
ATOM 680 C CA . ARG A 1 90 ? 24.289 5.183 -17.349 1.00 97.38 90 ARG A CA 1
ATOM 681 C C . ARG A 1 90 ? 25.054 5.056 -16.028 1.00 97.38 90 ARG A C 1
ATOM 683 O O . ARG A 1 90 ? 26.260 4.830 -16.036 1.00 97.38 90 ARG A O 1
ATOM 690 N N . GLN A 1 91 ? 24.360 5.201 -14.899 1.00 97.00 91 GLN A N 1
ATOM 691 C CA . GLN A 1 91 ? 24.928 5.053 -13.555 1.00 97.00 91 GLN A CA 1
ATOM 692 C C . GLN A 1 91 ? 25.128 3.588 -13.121 1.00 97.00 91 GLN A C 1
ATOM 694 O O . GLN A 1 91 ? 25.629 3.353 -12.023 1.00 97.00 91 GLN A O 1
ATOM 699 N N . GLY A 1 92 ? 24.702 2.604 -13.921 1.00 96.12 92 GLY A N 1
ATOM 700 C CA . GLY A 1 92 ? 24.783 1.183 -13.571 1.00 96.12 92 GLY A CA 1
ATOM 701 C C . GLY A 1 92 ? 23.769 0.728 -12.514 1.00 96.12 92 GLY A C 1
ATOM 702 O O . GLY A 1 92 ? 23.919 -0.353 -11.951 1.00 96.12 92 GLY A O 1
ATOM 703 N N . ARG A 1 93 ? 22.724 1.523 -12.234 1.00 95.62 93 ARG A N 1
ATOM 704 C CA . ARG A 1 93 ? 21.624 1.135 -11.323 1.00 95.62 93 ARG A CA 1
ATOM 705 C C . ARG A 1 93 ? 20.648 0.155 -11.971 1.00 95.62 93 ARG A C 1
ATOM 707 O O . ARG A 1 93 ? 19.904 -0.529 -11.276 1.00 95.62 93 ARG A O 1
ATOM 714 N N . MET A 1 94 ? 20.628 0.127 -13.299 1.00 95.44 94 MET A N 1
ATOM 715 C CA . MET A 1 94 ? 19.778 -0.724 -14.118 1.00 95.44 94 MET A CA 1
ATOM 716 C C . MET A 1 94 ? 20.568 -1.170 -15.346 1.00 95.44 94 MET A C 1
ATOM 718 O O . MET A 1 94 ? 21.368 -0.407 -15.873 1.00 95.44 94 MET A O 1
ATOM 722 N N . GLN A 1 95 ? 20.347 -2.395 -15.819 1.00 96.50 95 GLN A N 1
ATOM 723 C CA . GLN A 1 95 ? 21.018 -2.874 -17.029 1.00 96.50 95 GLN A CA 1
ATOM 724 C C . GLN A 1 95 ? 20.314 -2.392 -18.307 1.00 96.50 95 GLN A C 1
ATOM 726 O O . GLN A 1 95 ? 20.972 -1.995 -19.263 1.00 96.50 95 GLN A O 1
ATOM 731 N N . ARG A 1 96 ? 18.978 -2.455 -18.330 1.00 96.06 96 ARG A N 1
ATOM 732 C CA . ARG A 1 96 ? 18.109 -2.028 -19.436 1.00 96.06 96 ARG A CA 1
ATOM 733 C C . ARG A 1 96 ? 16.666 -1.878 -18.952 1.00 96.06 96 ARG A C 1
ATOM 735 O O . ARG A 1 96 ? 16.345 -2.350 -17.863 1.00 96.06 96 ARG A O 1
ATOM 742 N N . TYR A 1 97 ? 15.812 -1.291 -19.785 1.00 94.75 97 TYR A N 1
ATOM 743 C CA . TYR A 1 97 ? 14.370 -1.229 -19.566 1.00 94.75 97 TYR A CA 1
ATOM 744 C C . TYR A 1 97 ? 13.601 -1.353 -20.882 1.00 94.75 97 TYR A C 1
ATOM 746 O O . TYR A 1 97 ? 14.085 -0.971 -21.947 1.00 94.75 97 TYR A O 1
ATOM 754 N N . GLU A 1 98 ? 12.372 -1.842 -20.787 1.00 94.19 98 GLU A N 1
ATOM 755 C CA . GLU A 1 98 ? 11.445 -1.987 -21.900 1.00 94.19 98 GLU A CA 1
ATOM 756 C C . GLU A 1 98 ? 10.259 -1.028 -21.715 1.00 94.19 98 GLU A C 1
ATOM 758 O O . GLU A 1 98 ? 9.505 -1.106 -20.743 1.00 94.19 98 GLU A O 1
ATOM 763 N N . THR A 1 99 ? 10.061 -0.103 -22.656 1.00 94.00 99 THR A N 1
ATOM 764 C CA . THR A 1 99 ? 8.953 0.871 -22.600 1.00 94.00 99 THR A CA 1
ATOM 765 C C . THR A 1 99 ? 7.598 0.244 -22.926 1.00 94.00 99 THR A C 1
ATOM 767 O O . THR A 1 99 ? 6.554 0.762 -22.528 1.00 94.00 99 THR A O 1
ATOM 770 N N . ASP A 1 100 ? 7.597 -0.898 -23.610 1.00 93.75 100 ASP A N 1
ATOM 771 C CA . ASP A 1 100 ? 6.415 -1.657 -24.006 1.00 93.75 100 ASP A CA 1
ATOM 772 C C . ASP A 1 100 ? 6.096 -2.818 -23.048 1.00 93.75 100 ASP A C 1
ATOM 774 O O . ASP A 1 100 ? 5.269 -3.671 -23.383 1.00 93.75 100 ASP A O 1
ATOM 778 N N . TYR A 1 101 ? 6.686 -2.841 -21.842 1.00 89.25 101 TYR A N 1
ATOM 779 C CA . TYR A 1 101 ? 6.542 -3.945 -20.881 1.00 89.25 101 TYR A CA 1
ATOM 780 C C . TYR A 1 101 ? 5.079 -4.353 -20.649 1.00 89.25 101 TYR A C 1
ATOM 782 O O . TYR A 1 101 ? 4.781 -5.536 -20.538 1.00 89.25 101 TYR A O 1
ATOM 790 N N . ARG A 1 102 ? 4.137 -3.398 -20.643 1.00 88.38 102 ARG A N 1
ATOM 791 C CA . ARG A 1 102 ? 2.700 -3.679 -20.470 1.00 88.38 102 ARG A CA 1
ATOM 792 C C . ARG A 1 102 ? 2.151 -4.595 -21.563 1.00 88.38 102 ARG A C 1
ATOM 794 O O . ARG A 1 102 ? 1.386 -5.503 -21.261 1.00 88.38 102 ARG A O 1
ATOM 801 N N . LYS A 1 103 ? 2.557 -4.377 -22.819 1.00 91.06 103 LYS A N 1
ATOM 802 C CA . LYS A 1 103 ? 2.164 -5.222 -23.957 1.00 91.06 103 LYS A CA 1
ATOM 803 C C . LYS A 1 103 ? 2.805 -6.600 -23.844 1.00 91.06 103 LYS A C 1
ATOM 805 O O . LYS A 1 103 ? 2.143 -7.603 -24.089 1.00 91.06 103 LYS A O 1
ATOM 810 N N . GLN A 1 104 ? 4.077 -6.647 -23.447 1.00 91.31 104 GLN A N 1
ATOM 811 C CA . GLN A 1 104 ? 4.789 -7.907 -23.256 1.00 91.31 104 GLN A CA 1
ATOM 812 C C . GLN A 1 104 ? 4.156 -8.751 -22.141 1.00 91.31 104 GLN A C 1
ATOM 814 O O . GLN A 1 104 ? 3.910 -9.935 -22.355 1.00 91.31 104 GLN A O 1
ATOM 819 N N . VAL A 1 105 ? 3.833 -8.134 -20.998 1.00 88.44 105 VAL A N 1
ATOM 820 C CA . VAL A 1 105 ? 3.152 -8.786 -19.872 1.00 88.44 105 VAL A CA 1
ATOM 821 C C . VAL A 1 105 ? 1.768 -9.259 -20.292 1.00 88.44 105 VAL A C 1
ATOM 823 O O . VAL A 1 105 ? 1.500 -10.441 -20.150 1.00 88.44 105 VAL A O 1
ATOM 826 N N . ALA A 1 106 ? 0.929 -8.403 -20.882 1.00 87.88 106 ALA A N 1
ATOM 827 C CA . ALA A 1 106 ? -0.427 -8.785 -21.289 1.00 87.88 106 ALA A CA 1
ATOM 828 C C . ALA A 1 106 ? -0.456 -9.922 -22.326 1.00 87.88 106 ALA A C 1
ATOM 830 O O . ALA A 1 106 ? -1.391 -10.716 -22.347 1.00 87.88 106 ALA A O 1
ATOM 831 N N . ARG A 1 107 ? 0.574 -10.023 -23.177 1.00 90.25 107 ARG A N 1
ATOM 832 C CA . ARG A 1 107 ? 0.719 -11.119 -24.145 1.00 90.25 107 ARG A CA 1
ATOM 833 C C . ARG A 1 107 ? 0.980 -12.471 -23.474 1.00 90.25 107 ARG A C 1
ATOM 835 O O . ARG A 1 107 ?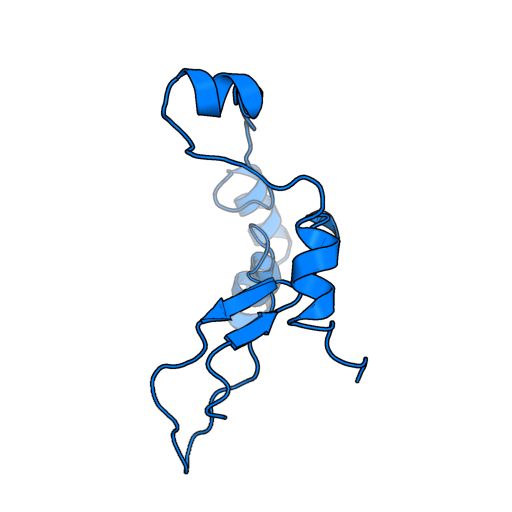 0.557 -13.488 -24.008 1.00 90.25 107 ARG A O 1
ATOM 842 N N . VAL A 1 108 ? 1.718 -12.490 -22.364 1.00 89.06 108 VAL A N 1
ATOM 843 C CA . VAL A 1 108 ? 2.110 -13.727 -21.660 1.00 89.06 108 VAL A CA 1
ATOM 844 C C . VAL A 1 108 ? 1.137 -14.058 -20.525 1.00 89.06 108 VAL A C 1
ATOM 846 O O . VAL A 1 108 ? 0.842 -15.221 -20.275 1.00 89.06 108 VAL A O 1
ATOM 849 N N . PHE A 1 109 ? 0.626 -13.028 -19.862 1.00 86.88 109 PHE A N 1
ATOM 850 C CA . PHE A 1 109 ? -0.262 -13.081 -18.711 1.00 86.88 109 PHE A CA 1
ATOM 851 C C . PHE A 1 109 ? -1.477 -12.198 -19.005 1.00 86.88 109 PHE A C 1
ATOM 853 O O . PHE A 1 109 ? -1.515 -11.039 -18.576 1.00 86.88 109 PHE A O 1
ATOM 860 N N . PRO A 1 110 ? -2.444 -12.696 -19.795 1.00 80.88 110 PRO A N 1
ATOM 861 C CA . PRO A 1 110 ? -3.653 -11.940 -20.066 1.00 80.88 110 PRO A CA 1
ATOM 862 C C . PRO A 1 110 ? -4.375 -11.639 -18.743 1.00 80.88 110 PRO A C 1
ATOM 864 O O . PRO A 1 110 ? -4.323 -12.454 -17.814 1.00 80.88 110 PRO A O 1
ATOM 867 N N . PRO A 1 111 ? -5.020 -10.465 -18.620 1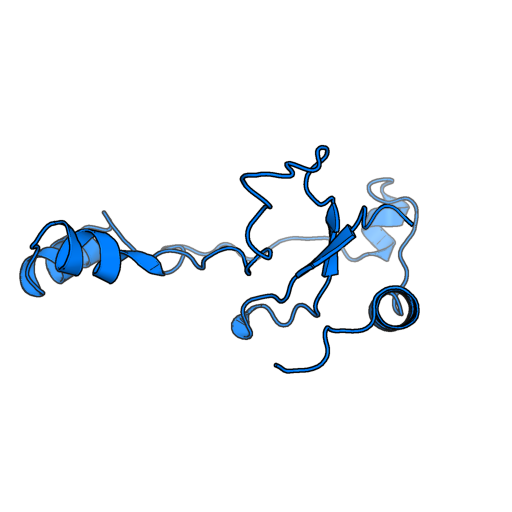.00 72.38 111 PRO A N 1
ATOM 868 C CA . PRO A 1 111 ? -5.822 -10.165 -17.446 1.00 72.38 111 PRO A CA 1
ATOM 869 C C . PRO A 1 111 ? -6.889 -11.255 -17.268 1.00 72.38 111 PRO A C 1
ATOM 871 O O . PRO A 1 111 ? -7.408 -11.753 -18.271 1.00 72.38 111 PRO A O 1
ATOM 874 N N . PRO A 1 112 ? -7.204 -11.646 -16.022 1.00 67.06 112 PRO A N 1
ATOM 875 C CA . PRO A 1 112 ? -8.248 -12.629 -15.778 1.00 67.06 112 PRO A CA 1
ATOM 876 C C . PRO A 1 112 ? -9.552 -12.153 -16.426 1.00 67.06 112 PRO A C 1
ATOM 878 O O . PRO A 1 112 ? -9.897 -10.974 -16.314 1.00 67.06 112 PRO A O 1
ATOM 881 N N . GLU A 1 113 ? -10.250 -13.055 -17.122 1.00 59.16 113 GLU A N 1
ATOM 882 C CA . GLU A 1 113 ? -11.607 -12.777 -17.591 1.00 59.16 113 GLU A CA 1
ATOM 883 C C . GLU A 1 113 ? -12.439 -12.352 -16.380 1.00 59.16 113 GLU A C 1
ATOM 885 O O . GLU A 1 113 ? -12.363 -12.969 -15.314 1.00 59.16 113 GLU A O 1
ATOM 890 N N . SER A 1 114 ? -13.159 -11.239 -16.515 1.00 45.31 114 SER A N 1
ATOM 891 C CA . SER A 1 114 ? -14.044 -10.733 -15.472 1.00 45.31 114 SER A CA 1
ATOM 892 C C . SER A 1 114 ? -14.997 -11.843 -15.031 1.00 45.31 114 SER A C 1
ATOM 894 O O . SER A 1 114 ? -15.777 -12.324 -15.854 1.00 45.31 114 SER A O 1
ATOM 896 N N . LEU A 1 115 ? -14.922 -12.236 -13.759 1.00 38.06 115 LEU A N 1
ATOM 897 C CA . LEU A 1 115 ? -16.005 -12.951 -13.085 1.00 38.06 115 LEU A CA 1
ATOM 898 C C . LEU A 1 115 ? -17.141 -11.978 -12.768 1.00 38.06 115 LEU A C 1
ATOM 900 O O . LEU A 1 115 ? -16.823 -10.845 -12.334 1.00 38.06 115 LEU A O 1
#